Protein AF-A0A372QSS2-F1 (afdb_monomer)

Solvent-accessible surface area (backbone atoms only — not comparable to full-atom values): 5824 Å² total; per-residue (Å²): 134,82,85,74,83,82,81,86,82,39,74,49,75,47,75,60,80,36,40,78,58,100,55,42,63,57,60,50,49,55,48,51,51,51,35,59,78,66,62,47,77,43,78,47,79,35,60,45,68,68,50,74,69,54,50,54,52,47,62,67,70,55,70,48,95,84,56,89,86,85,84,77,83,77,73,100,66,70,94,82,78,71,82,78,86,128

Nearest PDB structures (foldseek):
  1qsm-assembly1_D  TM=4.813E-01  e=8.859E+00  Saccharomyces cerevisiae

Secondary structure (DSSP, 8-state):
----------EEEEE---S-SS-HHHHHHHHHHHHHHTT-SEEEEE-----HHHHHHHHHHT--SS----PPPPPS--TT------

Foldseek 3Di:
DPPPPDDDAAEEEDEPQELPPVVSVVSVVVVVVVCVVVVHPYYHYPPHVDDPVRVVVCVVVPPPVRDDDDDDDDDPDDPPPDDDDD

Structure (mmCIF, N/CA/C/O backbone):
data_AF-A0A372QSS2-F1
#
_entry.id   AF-A0A372QSS2-F1
#
loop_
_atom_site.group_PDB
_atom_site.id
_atom_site.type_symbol
_atom_site.label_atom_id
_atom_site.label_alt_id
_atom_site.label_comp_id
_atom_site.label_asym_id
_atom_site.label_entity_id
_atom_site.label_seq_id
_atom_site.pdbx_PDB_ins_code
_atom_site.Cartn_x
_atom_site.Cartn_y
_atom_site.Cartn_z
_atom_site.occupancy
_atom_site.B_iso_or_equiv
_atom_site.auth_seq_id
_atom_site.auth_comp_id
_atom_site.auth_asym_id
_atom_site.auth_atom_id
_atom_site.pdbx_PDB_model_num
ATOM 1 N N . MET A 1 1 ? -22.819 -10.9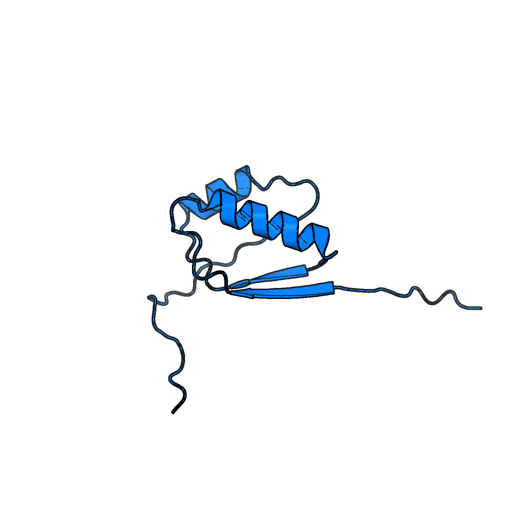75 29.409 1.00 54.31 1 MET A N 1
ATOM 2 C CA . MET A 1 1 ? -22.669 -10.859 27.944 1.00 54.31 1 MET A CA 1
ATOM 3 C C . MET A 1 1 ? -21.190 -10.789 27.658 1.00 54.31 1 MET A C 1
ATOM 5 O O . MET A 1 1 ? -20.509 -10.014 28.309 1.00 54.31 1 MET A O 1
ATOM 9 N N . LYS A 1 2 ? -20.680 -11.676 26.805 1.00 61.84 2 LYS A N 1
ATOM 10 C CA . LYS A 1 2 ? -19.304 -11.589 26.322 1.00 61.84 2 LYS A CA 1
ATOM 11 C C . LYS A 1 2 ? -19.367 -10.641 25.135 1.00 61.84 2 LYS A C 1
ATOM 13 O O . LYS A 1 2 ? -20.084 -10.959 24.190 1.00 61.84 2 LYS A O 1
ATOM 18 N N . ASP A 1 3 ? -18.707 -9.494 25.222 1.00 68.00 3 ASP A N 1
ATOM 19 C CA . ASP A 1 3 ? -18.573 -8.592 24.083 1.00 68.00 3 ASP A CA 1
ATOM 20 C C . ASP A 1 3 ? -17.835 -9.376 22.995 1.00 68.00 3 ASP A C 1
ATOM 22 O O . ASP A 1 3 ? -16.637 -9.648 23.103 1.00 68.00 3 ASP A O 1
ATOM 26 N N . SER A 1 4 ? -18.568 -9.882 22.001 1.00 70.25 4 SER A N 1
ATOM 27 C CA . SER A 1 4 ? -17.932 -10.460 20.828 1.00 70.25 4 SER A CA 1
ATOM 28 C C . SER A 1 4 ? -17.322 -9.291 20.076 1.00 70.25 4 SER A C 1
ATOM 30 O O . SER A 1 4 ? -18.053 -8.455 19.546 1.00 70.25 4 SER A O 1
ATOM 32 N N . ILE A 1 5 ? -15.995 -9.211 20.056 1.00 76.00 5 ILE A N 1
ATOM 33 C CA . ILE A 1 5 ? -15.295 -8.288 19.169 1.00 76.00 5 ILE A CA 1
ATOM 34 C C . ILE A 1 5 ? -15.585 -8.781 17.751 1.00 76.00 5 ILE A C 1
ATOM 36 O O . ILE A 1 5 ? -15.029 -9.784 17.308 1.00 76.00 5 ILE A O 1
ATOM 40 N N . TYR A 1 6 ? -16.541 -8.131 17.093 1.00 81.12 6 TYR A N 1
ATOM 41 C CA . TYR A 1 6 ? -16.803 -8.329 15.678 1.00 81.12 6 TYR A CA 1
ATOM 42 C C . TYR A 1 6 ? -15.684 -7.621 14.918 1.00 81.12 6 TYR A C 1
ATOM 44 O O . TYR A 1 6 ? -15.518 -6.409 15.052 1.00 81.12 6 TYR A O 1
ATOM 52 N N . LEU A 1 7 ? -14.880 -8.396 14.195 1.00 82.75 7 LEU A N 1
ATOM 53 C CA . LEU A 1 7 ? -13.860 -7.877 13.297 1.00 82.75 7 LEU A CA 1
ATOM 54 C C . LEU A 1 7 ? -14.401 -7.998 11.876 1.00 82.75 7 LEU A C 1
ATOM 56 O O . LEU A 1 7 ? -14.624 -9.115 11.409 1.00 82.75 7 LEU A O 1
ATOM 60 N N . ASP A 1 8 ? -14.605 -6.858 11.227 1.00 89.38 8 ASP A N 1
ATOM 61 C CA . ASP A 1 8 ? -14.853 -6.789 9.790 1.00 89.38 8 ASP A CA 1
ATOM 62 C C . ASP A 1 8 ? -13.514 -6.582 9.082 1.00 89.38 8 ASP A C 1
ATOM 64 O O . ASP A 1 8 ? -12.699 -5.788 9.554 1.00 89.38 8 ASP A O 1
ATOM 68 N N . LEU A 1 9 ? -13.257 -7.343 8.019 1.00 92.25 9 LEU A N 1
ATOM 69 C CA . LEU A 1 9 ? -11.988 -7.309 7.294 1.00 92.25 9 LEU A CA 1
ATOM 70 C C . LEU A 1 9 ? -12.257 -7.308 5.792 1.00 92.25 9 LEU A C 1
ATOM 72 O O . LEU A 1 9 ? -12.683 -8.316 5.220 1.00 92.25 9 LEU A O 1
ATOM 76 N N . HIS A 1 10 ? -11.958 -6.193 5.141 1.00 94.25 10 HIS A N 1
ATOM 77 C CA . HIS A 1 10 ? -12.150 -6.010 3.713 1.00 94.25 10 HIS A CA 1
ATOM 78 C C . HIS A 1 10 ? -10.852 -6.287 2.957 1.00 94.25 10 HIS A C 1
ATOM 80 O O . HIS A 1 10 ? -9.855 -5.572 3.077 1.00 94.25 10 HIS A O 1
ATOM 86 N N . ILE A 1 11 ? -10.873 -7.341 2.143 1.00 94.81 11 ILE A N 1
ATOM 87 C CA . ILE A 1 11 ? -9.731 -7.768 1.335 1.00 94.81 11 ILE A CA 1
ATOM 88 C C . ILE A 1 11 ? -10.111 -7.688 -0.137 1.00 94.81 11 ILE A C 1
ATOM 90 O O . ILE A 1 11 ? -11.172 -8.167 -0.537 1.00 94.81 11 ILE A O 1
ATOM 94 N N . ALA A 1 12 ? -9.220 -7.139 -0.956 1.00 94.06 12 ALA A N 1
ATOM 95 C CA . ALA A 1 12 ? -9.401 -7.086 -2.398 1.00 94.06 12 ALA A CA 1
ATOM 96 C C . ALA A 1 12 ? -8.117 -7.464 -3.149 1.00 94.06 12 ALA A C 1
ATOM 98 O O . ALA A 1 12 ? -7.008 -7.454 -2.610 1.00 94.06 12 ALA A O 1
ATOM 99 N N . ALA A 1 13 ? -8.280 -7.829 -4.419 1.00 93.06 13 ALA A N 1
ATOM 100 C CA . ALA A 1 13 ? -7.181 -8.107 -5.329 1.00 93.06 13 ALA A CA 1
ATOM 101 C C . ALA A 1 13 ? -7.472 -7.499 -6.702 1.00 93.06 13 ALA A C 1
ATOM 103 O O . ALA A 1 13 ? -8.595 -7.590 -7.197 1.00 93.06 13 ALA A O 1
ATOM 104 N N . HIS A 1 14 ? -6.465 -6.897 -7.335 1.00 89.44 14 HIS A N 1
ATOM 105 C CA . HIS A 1 14 ? -6.621 -6.283 -8.650 1.00 89.44 14 HIS A CA 1
ATOM 106 C C . HIS A 1 14 ? -5.363 -6.433 -9.507 1.00 89.44 14 HIS A C 1
ATOM 108 O O . HIS A 1 14 ? -4.247 -6.125 -9.082 1.00 89.44 14 HIS A O 1
ATOM 114 N N . ASN A 1 15 ? -5.556 -6.902 -10.740 1.00 87.69 15 ASN A N 1
ATOM 115 C CA . ASN A 1 15 ? -4.546 -6.837 -11.785 1.00 87.69 15 ASN A CA 1
ATOM 116 C C . ASN A 1 15 ? -4.582 -5.439 -12.407 1.00 87.69 15 A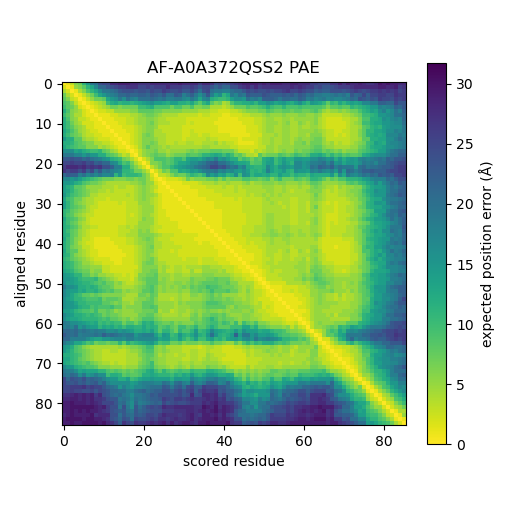SN A C 1
ATOM 118 O O . ASN A 1 15 ? -5.603 -5.038 -12.960 1.00 87.69 15 ASN A O 1
ATOM 122 N N . ILE A 1 16 ? -3.461 -4.724 -12.329 1.00 84.00 16 ILE A N 1
ATOM 123 C CA . ILE A 1 16 ? -3.369 -3.356 -12.835 1.00 84.00 16 ILE A CA 1
ATOM 124 C C . ILE A 1 16 ? -2.767 -3.257 -14.241 1.00 84.00 16 ILE A C 1
ATOM 126 O O . ILE A 1 16 ? -2.561 -2.141 -14.686 1.00 84.00 16 ILE A O 1
ATOM 130 N N . ASP A 1 17 ? -2.449 -4.349 -14.943 1.00 83.25 17 ASP A N 1
ATOM 131 C CA . ASP A 1 17 ? -1.812 -4.360 -16.280 1.00 83.25 17 ASP A CA 1
ATOM 132 C C . ASP A 1 17 ? -0.641 -3.367 -16.404 1.00 83.25 17 ASP A C 1
ATOM 134 O O . ASP A 1 17 ? -0.550 -2.511 -17.285 1.00 83.25 17 ASP A O 1
ATOM 138 N N . GLY A 1 18 ? 0.284 -3.451 -15.458 1.00 78.81 18 GLY A N 1
ATOM 139 C CA . GLY A 1 18 ? 1.485 -2.640 -15.445 1.00 78.81 18 GLY A CA 1
ATOM 140 C C . GLY A 1 18 ? 1.312 -1.199 -14.962 1.00 78.81 18 GLY A C 1
ATOM 141 O O . GLY A 1 18 ? 0.301 -0.522 -15.156 1.00 78.81 18 GLY A O 1
ATOM 142 N N . ILE A 1 19 ? 2.391 -0.705 -14.365 1.00 73.19 19 ILE A N 1
ATOM 143 C CA . ILE A 1 19 ? 2.590 0.690 -13.958 1.00 73.19 19 ILE A CA 1
ATOM 144 C C . ILE A 1 19 ? 3.458 1.461 -14.966 1.00 73.19 19 ILE A C 1
ATOM 146 O O . ILE A 1 19 ? 3.538 2.680 -14.899 1.00 73.19 19 ILE A O 1
ATOM 150 N N . ALA A 1 20 ? 4.063 0.781 -15.944 1.00 63.78 20 ALA A N 1
ATOM 151 C 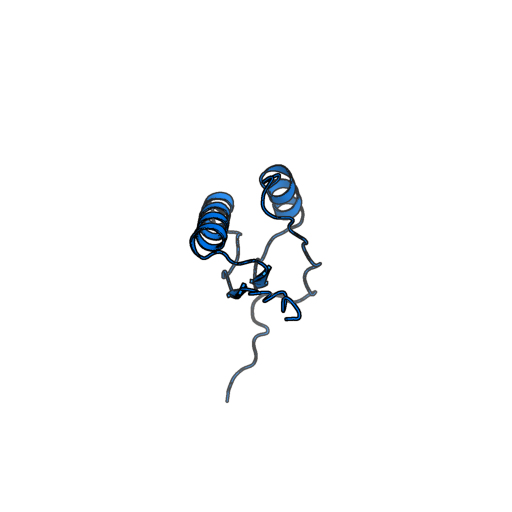CA . ALA A 1 20 ? 5.104 1.329 -16.818 1.00 63.78 20 ALA A CA 1
ATOM 152 C C . ALA A 1 20 ? 4.659 2.408 -17.835 1.00 63.78 20 ALA A C 1
ATOM 154 O O . ALA A 1 20 ? 5.513 2.969 -18.518 1.00 63.78 20 ALA A O 1
ATOM 155 N N . SER A 1 21 ? 3.369 2.731 -17.964 1.00 57.91 21 SER A N 1
ATOM 156 C CA . SER A 1 21 ? 2.923 3.847 -18.811 1.00 57.91 21 SER A CA 1
ATOM 157 C C . SER A 1 21 ? 2.937 5.166 -18.032 1.00 57.91 21 SER A C 1
ATOM 159 O O . SER A 1 21 ? 2.453 5.216 -16.907 1.00 57.91 21 SER A O 1
ATOM 161 N N . THR A 1 22 ? 3.462 6.226 -18.648 1.00 52.91 22 THR A N 1
ATOM 162 C CA . THR A 1 22 ? 3.547 7.636 -18.209 1.00 52.91 22 THR A CA 1
ATOM 163 C C . THR A 1 22 ? 2.169 8.272 -17.941 1.00 52.91 22 THR A C 1
ATOM 165 O O . THR A 1 22 ? 1.750 9.161 -18.681 1.00 52.91 22 THR A O 1
ATOM 168 N N . PRO A 1 23 ? 1.434 7.813 -16.913 1.00 57.62 23 PRO A N 1
ATOM 169 C CA . PRO A 1 23 ? 1.709 8.293 -15.562 1.00 57.62 23 PRO A CA 1
ATOM 170 C C . PRO A 1 23 ? 1.545 7.202 -14.483 1.00 57.62 23 PRO A C 1
ATOM 172 O O . PRO A 1 23 ? 0.507 7.083 -13.828 1.00 57.62 23 PRO A O 1
ATOM 175 N N . SER A 1 24 ? 2.621 6.456 -14.241 1.00 64.81 24 SER A N 1
ATOM 176 C CA . SER A 1 24 ? 2.774 5.456 -13.172 1.00 64.81 24 SER A CA 1
ATOM 177 C C . SER A 1 24 ? 2.272 5.924 -11.800 1.00 64.81 24 SER A C 1
ATOM 179 O O . SER A 1 24 ? 1.661 5.154 -11.062 1.00 64.81 24 SER A O 1
ATOM 181 N N . ILE A 1 25 ? 2.498 7.198 -11.470 1.00 69.50 25 ILE A N 1
ATOM 182 C CA . ILE A 1 25 ? 2.106 7.790 -10.189 1.00 69.50 25 ILE A CA 1
ATOM 183 C C . ILE A 1 25 ? 0.606 8.086 -10.096 1.00 69.50 25 ILE A C 1
ATOM 185 O O . ILE A 1 25 ? 0.019 7.870 -9.044 1.00 69.50 25 ILE A O 1
ATOM 189 N N . GLN A 1 26 ? -0.044 8.520 -11.180 1.00 76.06 26 GLN A N 1
ATOM 190 C CA . GLN A 1 26 ? -1.482 8.820 -11.150 1.00 76.06 26 GLN A CA 1
ATOM 191 C C . GLN A 1 26 ? -2.295 7.548 -10.947 1.00 76.06 26 GLN A C 1
ATOM 193 O O . GLN A 1 26 ? -3.172 7.514 -10.096 1.00 76.06 26 GLN A O 1
ATOM 198 N N . LYS A 1 27 ? -1.944 6.475 -11.663 1.00 78.62 27 LYS A N 1
ATOM 199 C CA . LYS A 1 27 ? -2.602 5.170 -11.522 1.00 78.62 27 LYS A CA 1
ATOM 200 C C . LYS A 1 27 ? -2.504 4.631 -10.094 1.00 78.62 27 LYS A C 1
ATOM 202 O O . LYS A 1 27 ? -3.447 4.046 -9.577 1.00 78.62 27 LYS A O 1
ATOM 207 N N . LEU A 1 28 ? -1.362 4.863 -9.457 1.00 78.88 28 LEU A N 1
ATOM 208 C CA . LEU A 1 28 ? -1.116 4.493 -8.074 1.00 78.88 28 LEU A CA 1
ATOM 209 C C . LEU A 1 28 ? -1.890 5.369 -7.081 1.00 78.88 28 LEU A C 1
ATOM 211 O O . LEU A 1 28 ? -2.444 4.837 -6.128 1.00 78.88 28 LEU A O 1
ATOM 215 N N . HIS A 1 29 ? -1.974 6.680 -7.317 1.00 81.31 29 HIS A N 1
ATOM 216 C CA . HIS A 1 29 ? -2.808 7.578 -6.517 1.00 81.31 29 HIS A CA 1
ATOM 217 C C . HIS A 1 29 ? -4.287 7.208 -6.599 1.00 81.31 29 HIS A C 1
ATOM 219 O O . HIS A 1 29 ? -4.907 7.038 -5.558 1.00 81.31 29 HIS A O 1
ATOM 225 N N . SER A 1 30 ? -4.820 6.994 -7.804 1.00 84.62 30 SER A N 1
ATOM 226 C CA . SER A 1 30 ? -6.210 6.563 -7.988 1.00 84.62 30 SER A CA 1
ATOM 227 C C . SER A 1 30 ? -6.489 5.214 -7.327 1.00 84.62 30 SER A C 1
ATOM 229 O O . SER A 1 30 ? -7.576 4.995 -6.808 1.00 84.62 30 SER A O 1
ATOM 231 N N . LEU A 1 31 ? -5.509 4.304 -7.311 1.00 86.19 31 LEU A N 1
ATOM 232 C CA . LEU A 1 31 ? -5.646 3.036 -6.601 1.00 86.19 31 LEU A CA 1
ATOM 233 C C . LEU A 1 31 ? -5.674 3.226 -5.079 1.00 86.19 31 LEU A C 1
ATOM 235 O O . LEU A 1 31 ? -6.463 2.571 -4.410 1.00 86.19 31 LEU A O 1
ATOM 239 N N . LEU A 1 32 ? -4.829 4.100 -4.528 1.00 85.31 32 LEU A N 1
ATOM 240 C CA . LEU A 1 32 ? -4.836 4.405 -3.093 1.00 85.31 32 LEU A CA 1
ATOM 241 C C . LEU A 1 32 ? -6.141 5.086 -2.666 1.00 85.31 32 LEU A C 1
ATOM 243 O O . LEU A 1 32 ? -6.702 4.705 -1.645 1.00 85.31 32 LEU A O 1
ATOM 247 N N . GLU A 1 33 ? -6.634 6.028 -3.468 1.00 88.62 33 GLU A N 1
ATOM 248 C CA . GLU A 1 33 ? -7.928 6.688 -3.267 1.00 88.62 33 GLU A CA 1
ATOM 249 C C . GLU A 1 33 ? -9.066 5.662 -3.293 1.00 88.62 33 GLU A C 1
ATOM 251 O O . GLU A 1 33 ? -9.857 5.603 -2.360 1.00 88.62 33 GLU A O 1
ATOM 256 N N . PHE A 1 34 ? -9.070 4.747 -4.269 1.00 89.50 34 PHE A N 1
ATOM 257 C CA . PHE A 1 34 ? -10.043 3.654 -4.324 1.00 89.50 34 PHE A CA 1
ATOM 258 C C . PHE A 1 34 ? -10.003 2.750 -3.079 1.00 89.50 34 PHE A C 1
ATOM 260 O O . PHE A 1 34 ? -11.052 2.365 -2.564 1.00 89.50 34 PHE A O 1
ATOM 267 N N . ILE A 1 35 ? -8.808 2.386 -2.600 1.00 90.38 35 ILE A N 1
ATOM 268 C CA . ILE A 1 35 ? -8.636 1.551 -1.399 1.00 90.38 35 ILE A CA 1
ATOM 269 C C . ILE A 1 35 ? -9.222 2.257 -0.169 1.00 90.38 35 ILE A C 1
ATOM 271 O O . ILE A 1 35 ? -9.939 1.626 0.608 1.00 90.38 35 ILE A O 1
ATOM 275 N N . GLU A 1 36 ? -8.949 3.554 -0.020 1.00 89.50 36 GLU A N 1
ATOM 276 C CA . GLU A 1 36 ? -9.440 4.374 1.089 1.00 89.50 36 GLU A CA 1
ATOM 277 C C . GLU A 1 36 ? -10.963 4.563 1.025 1.00 89.50 36 GLU A C 1
ATOM 279 O O . GLU A 1 36 ? -11.657 4.278 2.000 1.00 89.50 36 GLU A O 1
ATOM 284 N N . GLU A 1 37 ? -11.508 4.945 -0.134 1.00 92.81 37 GLU A N 1
ATOM 285 C CA . GLU A 1 37 ? -12.949 5.152 -0.339 1.00 92.81 37 GLU A CA 1
ATOM 286 C C . GLU A 1 37 ? -13.783 3.893 -0.061 1.00 92.81 37 GLU A C 1
ATOM 288 O O . GLU A 1 37 ? -14.922 3.986 0.401 1.00 92.81 37 GLU A O 1
ATOM 293 N N . ASN A 1 38 ? -13.221 2.710 -0.324 1.00 92.69 38 ASN A N 1
ATOM 294 C CA . ASN A 1 38 ? -13.903 1.429 -0.132 1.00 92.69 38 ASN A CA 1
ATOM 295 C C . ASN A 1 38 ? -13.584 0.763 1.215 1.00 92.69 38 ASN A C 1
ATOM 297 O O . ASN A 1 38 ? -14.029 -0.361 1.448 1.00 92.69 38 ASN A O 1
ATOM 301 N N . ASN A 1 39 ? -12.847 1.435 2.109 1.00 92.31 39 ASN A N 1
ATOM 302 C CA . ASN A 1 39 ? -12.406 0.893 3.398 1.00 92.31 39 ASN A CA 1
ATOM 303 C C . ASN A 1 39 ? -11.741 -0.487 3.256 1.00 92.31 39 ASN A C 1
ATOM 305 O O . ASN A 1 39 ? -12.087 -1.415 3.983 1.00 92.31 39 ASN A O 1
ATOM 309 N N . ILE A 1 40 ? -10.845 -0.647 2.277 1.00 94.12 40 ILE A N 1
ATOM 310 C CA . ILE A 1 40 ? -10.120 -1.902 2.059 1.00 94.12 40 ILE A CA 1
ATOM 311 C C . ILE A 1 40 ? -8.938 -1.963 3.033 1.00 94.12 40 ILE A C 1
ATOM 313 O O . ILE A 1 40 ? -8.049 -1.110 3.005 1.00 94.12 40 ILE A O 1
ATOM 317 N N . ASP A 1 41 ? -8.893 -3.000 3.864 1.00 92.56 41 ASP A N 1
ATOM 318 C CA . ASP A 1 41 ? -7.821 -3.212 4.840 1.00 92.56 41 ASP A CA 1
ATOM 319 C C . ASP A 1 41 ? -6.571 -3.818 4.194 1.00 92.56 41 ASP A C 1
ATOM 321 O O . ASP A 1 41 ? -5.439 -3.465 4.535 1.00 92.56 41 ASP A O 1
ATOM 325 N N . ILE A 1 42 ? -6.764 -4.752 3.255 1.00 92.75 42 ILE A N 1
ATOM 326 C CA . ILE A 1 42 ? -5.676 -5.469 2.582 1.00 92.75 42 ILE A CA 1
ATOM 327 C C . ILE A 1 42 ? -5.948 -5.526 1.080 1.00 92.75 42 ILE A C 1
ATOM 329 O O . ILE A 1 42 ? -6.958 -6.069 0.636 1.00 92.75 42 ILE A O 1
ATOM 333 N N . MET A 1 43 ? -4.997 -5.033 0.287 1.00 92.00 43 MET A N 1
ATOM 334 C CA . MET A 1 43 ? -5.075 -5.053 -1.171 1.00 92.00 43 MET A CA 1
ATOM 335 C C . MET A 1 43 ? -3.902 -5.815 -1.791 1.00 92.00 43 MET A C 1
ATOM 337 O O . MET A 1 43 ? -2.740 -5.470 -1.574 1.00 92.00 43 MET A O 1
ATOM 341 N N . ALA A 1 44 ? -4.200 -6.814 -2.621 1.00 91.81 44 ALA A N 1
ATOM 342 C CA . ALA A 1 44 ? -3.214 -7.498 -3.453 1.00 91.81 44 ALA A CA 1
ATOM 343 C C . ALA A 1 44 ? -3.189 -6.899 -4.868 1.00 91.81 44 ALA A C 1
ATOM 345 O O . ALA A 1 44 ? -4.205 -6.852 -5.558 1.00 91.81 44 ALA A O 1
ATOM 346 N N . ILE A 1 45 ? -2.016 -6.467 -5.329 1.00 87.81 45 ILE A N 1
ATOM 347 C CA . ILE A 1 45 ? -1.848 -5.845 -6.647 1.00 87.81 45 ILE A CA 1
ATOM 348 C C . ILE A 1 45 ? -1.006 -6.764 -7.534 1.00 87.81 45 ILE A C 1
ATOM 350 O O . ILE A 1 45 ? 0.121 -7.111 -7.179 1.00 87.81 45 ILE A O 1
ATOM 354 N N . LEU A 1 46 ? -1.540 -7.138 -8.699 1.00 86.88 46 LEU A N 1
ATOM 355 C CA . LEU A 1 46 ? -0.902 -8.066 -9.639 1.00 86.88 46 LEU A CA 1
ATOM 356 C C . LEU A 1 46 ? -0.472 -7.383 -10.942 1.00 86.88 46 LEU A C 1
ATOM 358 O O . LEU A 1 46 ? -0.932 -6.295 -11.279 1.00 86.88 46 LEU A O 1
ATOM 362 N N . GLU A 1 47 ? 0.442 -8.047 -11.6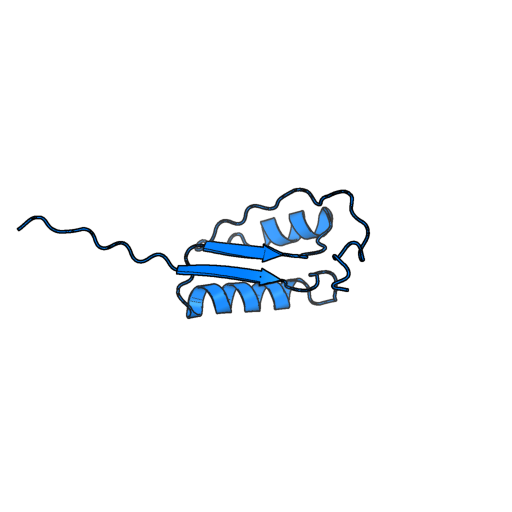58 1.00 84.50 47 GLU A N 1
ATOM 363 C CA . GLU A 1 47 ? 1.037 -7.608 -12.932 1.00 84.50 47 GLU A CA 1
ATOM 364 C C . GLU A 1 47 ? 1.529 -6.162 -12.925 1.00 84.50 47 GLU A C 1
ATOM 366 O O . GLU A 1 47 ? 1.434 -5.436 -13.909 1.00 84.50 47 GLU A O 1
ATOM 371 N N . THR A 1 48 ? 2.119 -5.739 -11.812 1.00 81.56 48 THR A N 1
ATOM 372 C CA . THR A 1 48 ? 2.579 -4.361 -11.640 1.00 81.56 48 THR A CA 1
ATOM 373 C C . THR A 1 48 ? 3.624 -3.950 -12.682 1.00 81.56 48 THR A C 1
ATOM 375 O O . THR A 1 48 ? 3.715 -2.776 -13.027 1.00 81.56 48 THR A O 1
ATOM 378 N N . ASN A 1 49 ? 4.389 -4.903 -13.232 1.00 80.12 49 ASN A N 1
ATOM 379 C CA . ASN A 1 49 ? 5.446 -4.669 -14.225 1.00 80.12 49 ASN A CA 1
ATOM 380 C C . ASN A 1 49 ? 6.419 -3.539 -13.818 1.00 80.12 49 ASN A C 1
ATOM 382 O O . ASN A 1 49 ? 6.962 -2.851 -14.679 1.00 80.12 49 ASN A O 1
ATOM 386 N N . ILE A 1 50 ? 6.618 -3.360 -12.507 1.00 78.25 50 ILE A N 1
ATOM 387 C CA . ILE A 1 50 ? 7.465 -2.323 -11.914 1.00 78.25 50 ILE A CA 1
ATOM 388 C C . ILE A 1 50 ? 8.926 -2.792 -11.943 1.00 78.25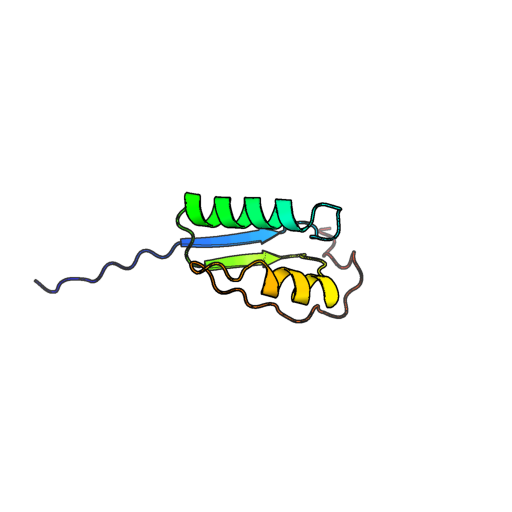 50 ILE A C 1
ATOM 390 O O . ILE A 1 50 ? 9.234 -3.904 -11.505 1.00 78.25 50 ILE A O 1
ATOM 394 N N . ASP A 1 51 ? 9.828 -1.936 -12.419 1.00 78.00 51 ASP A N 1
ATOM 395 C CA . ASP A 1 51 ? 11.278 -2.149 -12.324 1.00 78.00 51 ASP A CA 1
ATOM 396 C C . ASP A 1 51 ? 11.865 -1.655 -10.981 1.00 78.00 51 ASP A C 1
ATOM 398 O O . ASP A 1 51 ? 11.186 -1.054 -10.148 1.00 78.00 51 ASP A O 1
ATOM 402 N N . TYR A 1 52 ? 13.151 -1.906 -10.732 1.00 75.81 52 TYR A N 1
ATOM 403 C CA . TYR A 1 52 ? 13.798 -1.502 -9.478 1.00 75.81 52 TYR A CA 1
ATOM 404 C C . TYR A 1 52 ? 13.749 0.019 -9.214 1.00 75.81 52 TYR A C 1
ATOM 406 O O . TYR A 1 52 ? 13.521 0.443 -8.078 1.00 75.81 52 TYR A O 1
ATOM 414 N N . HIS A 1 53 ? 13.916 0.849 -10.247 1.00 74.44 53 HIS A N 1
ATOM 415 C CA . HIS A 1 53 ? 13.893 2.308 -10.107 1.00 74.44 53 HIS A CA 1
ATOM 416 C C . HIS A 1 53 ? 12.494 2.808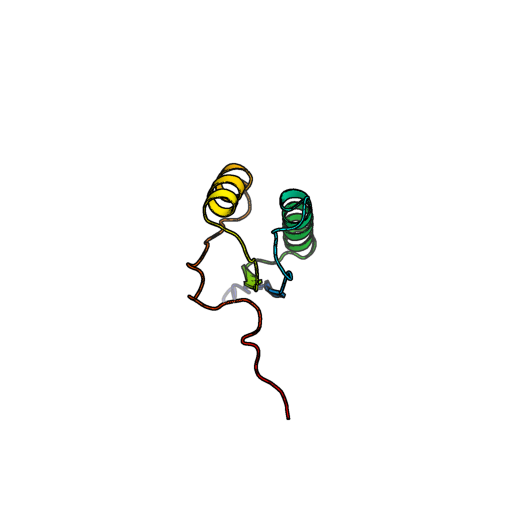 -9.749 1.00 74.44 53 HIS A C 1
ATOM 418 O O . HIS A 1 53 ? 12.337 3.665 -8.876 1.00 74.44 53 HIS A O 1
ATOM 424 N N . GLN A 1 54 ? 11.470 2.228 -10.372 1.00 76.06 54 GLN A N 1
ATOM 425 C CA . GLN A 1 54 ? 10.079 2.535 -10.080 1.00 76.06 54 GLN A CA 1
ATOM 426 C C . GLN A 1 54 ? 9.691 2.076 -8.668 1.00 76.06 54 GLN A C 1
ATOM 428 O O . GLN A 1 54 ? 9.039 2.838 -7.959 1.00 76.06 54 GLN A O 1
ATOM 433 N N . LYS A 1 55 ? 10.152 0.901 -8.204 1.00 76.81 55 LYS A N 1
ATOM 434 C CA . LYS A 1 55 ? 9.959 0.457 -6.806 1.00 76.81 55 LYS A CA 1
ATOM 435 C C . LYS A 1 55 ? 10.514 1.480 -5.816 1.00 76.81 55 LYS A C 1
ATOM 437 O O . LYS A 1 55 ? 9.831 1.855 -4.864 1.00 76.81 55 LYS A O 1
ATOM 442 N N . TYR A 1 56 ? 11.739 1.952 -6.050 1.00 76.00 56 TYR A N 1
ATOM 443 C CA . TYR A 1 56 ? 12.369 2.961 -5.199 1.00 76.00 56 TYR A CA 1
ATOM 444 C C . TYR A 1 56 ? 11.571 4.270 -5.188 1.00 76.00 56 TYR A C 1
ATOM 446 O O . TYR A 1 56 ? 11.283 4.804 -4.118 1.00 76.00 56 TYR A O 1
ATOM 454 N N . PHE A 1 57 ? 11.168 4.760 -6.363 1.00 74.06 57 PHE A N 1
ATOM 455 C CA . PHE A 1 57 ? 10.385 5.989 -6.485 1.00 74.06 57 PHE A CA 1
ATOM 456 C C . PHE A 1 57 ? 9.034 5.880 -5.772 1.00 74.06 57 PHE A C 1
ATOM 458 O O . PHE A 1 57 ? 8.658 6.770 -5.009 1.00 74.06 57 PHE A O 1
ATOM 465 N N . ILE A 1 58 ? 8.328 4.767 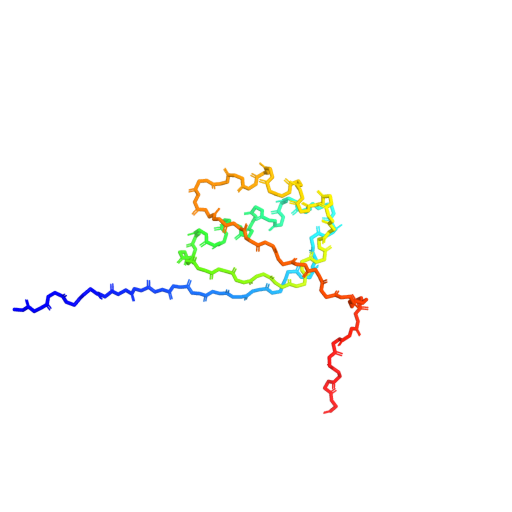-5.960 1.00 76.44 58 ILE A N 1
ATOM 466 C CA . ILE A 1 58 ? 7.049 4.502 -5.308 1.00 76.44 58 ILE A CA 1
ATOM 467 C C . ILE A 1 58 ? 7.208 4.466 -3.783 1.00 76.44 58 ILE A C 1
ATOM 469 O O . ILE A 1 58 ? 6.447 5.127 -3.085 1.00 76.44 58 ILE A O 1
ATOM 473 N N . ASN A 1 59 ? 8.235 3.793 -3.258 1.00 75.94 59 ASN A N 1
ATOM 474 C CA . ASN A 1 59 ? 8.499 3.753 -1.815 1.00 75.94 59 ASN A CA 1
ATOM 475 C C . ASN A 1 59 ? 8.781 5.134 -1.200 1.00 75.94 59 ASN A C 1
ATOM 477 O O . ASN A 1 59 ? 8.471 5.353 -0.031 1.00 75.94 59 ASN A O 1
ATOM 481 N N . GLN A 1 60 ? 9.370 6.069 -1.954 1.00 73.56 60 GLN A N 1
ATOM 482 C CA . GLN A 1 60 ? 9.562 7.442 -1.471 1.00 73.56 60 GLN A CA 1
ATOM 483 C C . GLN A 1 60 ? 8.259 8.250 -1.489 1.00 73.56 60 GLN A C 1
ATOM 485 O O . GLN A 1 60 ? 8.029 9.043 -0.578 1.00 73.56 60 GLN A O 1
ATOM 490 N N . ASN A 1 61 ? 7.408 8.040 -2.499 1.00 70.12 61 ASN A N 1
ATOM 491 C CA . ASN A 1 61 ? 6.168 8.801 -2.682 1.00 70.1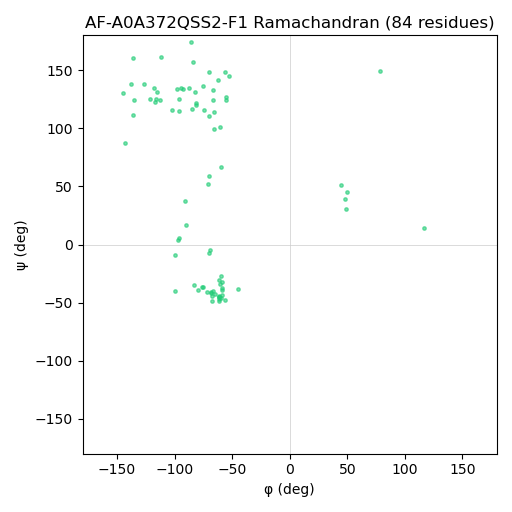2 61 ASN A CA 1
ATOM 492 C C . ASN A 1 61 ? 5.002 8.268 -1.835 1.00 70.12 61 ASN A C 1
ATOM 494 O O . ASN A 1 61 ? 4.223 9.060 -1.316 1.00 70.12 61 ASN A O 1
ATOM 498 N N . ILE A 1 62 ? 4.905 6.951 -1.624 1.00 70.44 62 ILE A N 1
ATOM 499 C CA . ILE A 1 62 ? 3.889 6.328 -0.760 1.00 70.44 62 ILE A CA 1
ATOM 500 C C . ILE A 1 62 ? 4.385 6.188 0.681 1.00 70.44 62 ILE A C 1
ATOM 502 O O . ILE A 1 62 ? 4.002 5.275 1.405 1.00 70.44 62 ILE A O 1
ATOM 506 N N . LYS A 1 63 ? 5.140 7.156 1.199 1.00 61.62 63 LYS A N 1
ATOM 507 C CA . LYS A 1 63 ? 5.111 7.392 2.653 1.00 61.62 63 LYS A CA 1
ATOM 508 C C . LYS A 1 63 ? 3.764 8.016 3.052 1.00 61.62 63 LYS A C 1
ATOM 510 O O . LYS A 1 63 ? 3.706 9.059 3.697 1.00 61.62 63 LYS A O 1
ATOM 515 N N . SER A 1 64 ? 2.675 7.377 2.628 1.00 58.16 64 SER A N 1
ATOM 516 C CA . SER A 1 64 ? 1.335 7.579 3.145 1.00 58.16 64 SER A CA 1
ATOM 517 C C . SER A 1 64 ? 1.336 7.070 4.580 1.00 58.16 64 SER A C 1
ATOM 519 O O . SER A 1 64 ? 1.843 5.988 4.865 1.00 58.16 64 SER A O 1
ATOM 521 N N . LYS A 1 65 ? 0.788 7.858 5.504 1.00 61.78 65 LYS A N 1
ATOM 522 C CA . LYS A 1 65 ? 0.646 7.443 6.906 1.00 61.78 65 LYS A CA 1
ATOM 523 C C . LYS A 1 65 ? -0.412 6.342 7.092 1.00 61.78 65 LYS A C 1
ATOM 525 O O . LYS A 1 65 ? -0.537 5.846 8.205 1.00 61.78 65 LYS A O 1
ATOM 530 N N . VAL A 1 66 ? -1.164 5.996 6.041 1.00 73.31 66 VAL A N 1
ATOM 531 C CA . VAL A 1 66 ? -2.364 5.147 6.117 1.00 73.31 66 VAL A CA 1
ATOM 532 C C . VAL A 1 66 ? -2.072 3.695 5.729 1.00 73.31 66 VAL A C 1
ATOM 534 O O . VAL A 1 66 ? -2.526 2.790 6.418 1.00 73.31 66 VAL A O 1
ATOM 537 N N . TYR A 1 67 ? -1.252 3.456 4.697 1.00 80.31 67 TYR A N 1
ATOM 538 C CA . TYR A 1 67 ? -0.947 2.102 4.217 1.00 80.31 67 TYR A CA 1
ATOM 539 C C . TYR A 1 67 ? 0.553 1.832 4.136 1.00 80.31 67 TYR A C 1
ATOM 541 O O . TYR A 1 67 ? 1.332 2.654 3.655 1.00 80.31 67 TYR A O 1
ATOM 549 N N . SER A 1 68 ? 0.946 0.630 4.561 1.00 82.25 68 SER A N 1
ATOM 550 C CA . SER A 1 68 ? 2.276 0.078 4.302 1.00 82.25 68 SER A CA 1
ATOM 551 C C . SER A 1 68 ? 2.231 -0.792 3.052 1.00 82.25 68 SER A C 1
ATOM 553 O O . SER A 1 68 ? 1.330 -1.615 2.907 1.00 82.25 68 SER A O 1
ATOM 555 N N . ILE A 1 69 ? 3.211 -0.638 2.163 1.00 81.69 69 ILE A N 1
ATOM 556 C CA . ILE A 1 69 ? 3.284 -1.410 0.919 1.00 81.69 69 ILE A CA 1
ATOM 557 C C . ILE A 1 69 ? 4.523 -2.289 0.940 1.00 81.69 69 ILE A C 1
ATOM 559 O O . ILE A 1 69 ? 5.628 -1.833 1.228 1.00 81.69 69 ILE A O 1
ATOM 563 N N . ILE A 1 70 ? 4.322 -3.561 0.607 1.00 83.44 70 ILE A N 1
ATOM 564 C CA . ILE A 1 70 ? 5.379 -4.560 0.504 1.00 83.44 70 ILE A CA 1
ATOM 565 C C . ILE A 1 70 ? 5.417 -5.034 -0.944 1.00 83.44 70 ILE A C 1
ATOM 567 O O . ILE A 1 70 ? 4.423 -5.520 -1.478 1.00 83.44 70 ILE A O 1
ATOM 571 N N . PHE A 1 71 ? 6.576 -4.894 -1.583 1.00 82.12 71 PHE A N 1
ATOM 572 C CA . PHE A 1 71 ? 6.795 -5.376 -2.942 1.00 82.12 71 PHE A CA 1
ATOM 573 C C . PHE A 1 71 ? 7.492 -6.729 -2.916 1.00 82.12 71 PHE A C 1
ATOM 575 O O . PHE A 1 71 ? 8.519 -6.883 -2.256 1.00 82.12 71 PHE A O 1
ATOM 582 N N . SER A 1 72 ? 6.997 -7.680 -3.706 1.00 80.88 72 SER A N 1
ATOM 583 C CA . SER A 1 72 ? 7.738 -8.902 -4.001 1.00 80.88 72 SER A CA 1
ATOM 584 C C . SER A 1 72 ? 8.721 -8.689 -5.157 1.00 80.88 72 SER A C 1
ATOM 586 O O . SER A 1 72 ? 8.578 -7.794 -6.004 1.00 80.88 72 SER A O 1
ATOM 588 N N . GLU A 1 73 ? 9.753 -9.526 -5.204 1.00 73.81 73 GLU A N 1
ATOM 589 C CA . GLU A 1 73 ? 10.546 -9.741 -6.415 1.00 73.81 73 GLU A CA 1
ATOM 590 C C . GLU A 1 73 ? 9.622 -10.191 -7.559 1.00 73.81 73 GLU A C 1
ATOM 592 O O . GLU A 1 73 ? 8.585 -10.826 -7.334 1.00 73.81 73 GLU A O 1
ATOM 597 N N . ARG A 1 74 ? 9.973 -9.825 -8.795 1.00 69.88 74 ARG A N 1
ATOM 598 C CA . ARG A 1 74 ? 9.282 -10.364 -9.966 1.00 69.88 74 ARG A CA 1
ATOM 599 C C . ARG A 1 74 ? 9.777 -11.793 -10.159 1.00 69.88 74 ARG A C 1
ATOM 601 O O . ARG A 1 74 ? 10.985 -12.017 -10.141 1.00 69.88 74 ARG A O 1
ATOM 608 N N . ASP A 1 75 ? 8.874 -12.724 -10.438 1.00 65.38 75 ASP A N 1
ATOM 609 C CA . ASP A 1 75 ? 9.273 -13.979 -11.076 1.00 65.38 75 ASP A CA 1
ATOM 610 C C . ASP A 1 75 ? 10.083 -13.664 -12.348 1.00 65.38 75 ASP A C 1
ATOM 612 O O . ASP A 1 75 ? 9.774 -12.703 -13.063 1.00 65.38 75 ASP A O 1
ATOM 616 N N . GLN A 1 76 ? 11.089 -14.480 -12.676 1.00 60.66 76 GLN A N 1
ATOM 617 C CA . GLN A 1 76 ? 11.835 -14.386 -13.941 1.00 60.66 76 GLN A CA 1
ATOM 618 C C . GLN A 1 76 ? 10.970 -14.828 -15.140 1.00 60.66 76 GLN A C 1
ATOM 620 O O . GLN A 1 76 ? 11.291 -15.772 -15.856 1.00 60.66 76 GLN A O 1
ATOM 625 N N . LYS A 1 77 ? 9.833 -14.165 -15.354 1.00 58.06 77 LYS A N 1
ATOM 626 C CA . LYS A 1 77 ? 8.898 -14.417 -16.449 1.00 58.06 77 LYS A CA 1
ATOM 627 C C . LYS A 1 77 ? 8.831 -13.186 -17.349 1.00 58.06 77 LYS A C 1
ATOM 629 O O . LYS A 1 77 ? 8.564 -12.070 -16.900 1.00 58.06 77 LYS A O 1
ATOM 634 N N . THR A 1 78 ? 9.072 -13.391 -18.638 1.00 52.66 78 THR A N 1
ATOM 635 C CA . THR A 1 78 ? 8.769 -12.428 -19.703 1.00 52.66 78 THR A CA 1
ATOM 636 C C . THR A 1 78 ? 7.248 -12.314 -19.888 1.00 52.66 78 THR A C 1
ATOM 638 O O . THR A 1 78 ? 6.507 -13.268 -19.637 1.00 52.66 78 THR A O 1
ATOM 641 N N . LYS A 1 79 ? 6.759 -11.124 -20.277 1.00 51.56 79 LYS A N 1
ATOM 642 C CA . LYS A 1 79 ? 5.321 -10.850 -20.493 1.00 51.56 79 LYS A CA 1
ATOM 643 C C . LYS A 1 79 ? 4.769 -11.875 -21.508 1.00 51.56 79 LYS A C 1
ATOM 645 O O . LYS A 1 79 ? 5.363 -12.024 -22.571 1.00 51.56 79 LYS A O 1
ATOM 650 N N . GLY A 1 80 ? 3.678 -12.579 -21.175 1.00 51.84 80 GLY A N 1
ATOM 651 C CA . GLY A 1 80 ? 3.029 -13.559 -22.071 1.00 51.84 80 GLY A CA 1
ATOM 652 C C . GLY A 1 80 ? 3.000 -15.028 -21.618 1.00 51.84 80 GLY A C 1
ATOM 653 O O . GLY A 1 80 ? 2.693 -15.890 -22.431 1.00 51.84 80 GLY A O 1
ATOM 654 N N . SER A 1 81 ? 3.290 -15.345 -20.352 1.00 51.38 81 SER A N 1
ATOM 655 C CA . SER A 1 81 ? 3.244 -16.731 -19.832 1.00 51.38 81 SER A CA 1
ATOM 656 C C . SER A 1 81 ? 1.886 -17.160 -19.246 1.00 51.38 81 SER A C 1
ATOM 658 O O . SER A 1 81 ? 1.817 -18.152 -18.524 1.00 51.38 81 SER A O 1
ATOM 660 N N . GLY A 1 82 ? 0.806 -16.429 -19.544 1.00 48.62 82 GLY A N 1
ATOM 661 C CA . GLY A 1 82 ? -0.546 -16.798 -19.119 1.00 48.62 82 GLY A CA 1
ATOM 662 C C . GLY A 1 82 ? -0.991 -18.139 -19.714 1.00 48.62 82 GLY A C 1
ATOM 663 O O . GLY A 1 82 ? -0.694 -18.447 -20.869 1.00 48.62 82 GLY A O 1
ATOM 664 N N . THR A 1 83 ? -1.698 -18.937 -18.914 1.00 51.06 83 THR A N 1
ATOM 665 C CA . THR A 1 83 ? -2.314 -20.202 -19.325 1.00 51.06 83 THR A CA 1
ATOM 666 C C . THR A 1 83 ? -3.238 -19.962 -20.521 1.00 51.06 83 THR A C 1
ATOM 668 O O . THR A 1 83 ? -4.154 -19.147 -20.438 1.00 51.06 83 THR A O 1
ATOM 671 N N . ARG A 1 84 ? -3.018 -20.676 -21.633 1.00 42.16 84 ARG A N 1
ATOM 672 C CA . ARG A 1 84 ? -4.062 -20.849 -22.651 1.00 42.16 84 ARG A CA 1
ATOM 673 C C . ARG A 1 84 ? -5.176 -21.676 -22.017 1.00 42.16 84 ARG A C 1
ATOM 675 O O . ARG A 1 84 ? -4.949 -22.847 -21.727 1.00 42.16 84 ARG A O 1
ATOM 682 N N . GLU A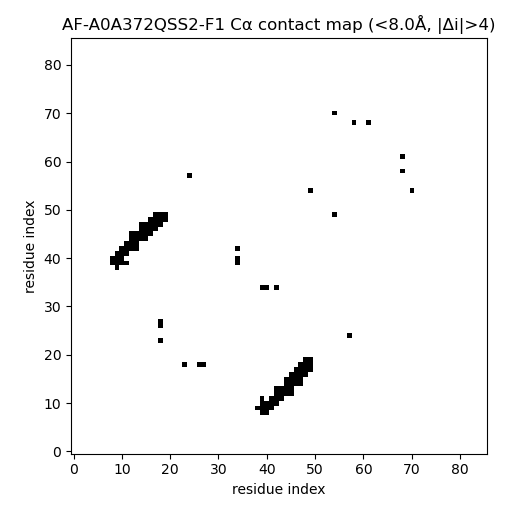 1 85 ? -6.350 -21.091 -21.830 1.00 45.03 85 GLU A N 1
ATOM 683 C CA . GLU A 1 85 ? -7.568 -21.896 -21.804 1.00 45.03 85 GLU A CA 1
ATOM 684 C C . GLU A 1 85 ? -7.768 -22.462 -23.218 1.00 45.03 85 GLU A C 1
ATOM 686 O O . GLU A 1 85 ? -7.704 -21.729 -24.210 1.00 45.03 85 GLU A O 1
ATOM 691 N N . ILE A 1 86 ? -7.880 -23.788 -23.292 1.00 48.41 86 ILE A N 1
ATOM 692 C CA . ILE A 1 86 ? -8.289 -24.564 -24.469 1.00 48.41 86 ILE A CA 1
ATOM 693 C C . ILE A 1 86 ? -9.749 -24.945 -24.300 1.00 48.41 86 ILE A C 1
ATOM 695 O O . ILE A 1 86 ? -10.114 -25.296 -23.156 1.00 48.41 86 ILE A O 1
#

pLDDT: mean 75.56, std 13.84, range [42.16, 94.81]

Sequence (86 aa):
MKDSIYLDLHIAAHNIDGIASTPSIQKLHSLLEFIEENNIDIMAILETNIDYHQKYFINQNIKSKVYSIIFSERDQKTKGSGTREI

Radius of gyration: 16.29 Å; Cα contacts (8 Å, |Δi|>4): 54; chains: 1; bounding box: 37×33×52 Å

Mean predicted aligned error: 10.05 Å